Protein AF-A0A945VXZ9-F1 (afdb_monomer)

Sequence (109 aa):
MFISWSTYSNGLEEFEGQDVKVYMEFDGKVTHTTLDLISTYKFGGMTLAMFSNVVMPEEFLNIIRNSKNLIVAFSTKNNLTKVLDIQNDTFNIEGFTKAYDKAQSQCMQ

Radius of gyration: 15.43 Å; Cα contacts (8 Å, |Δi|>4): 198; chains: 1; bounding box: 31×31×45 Å

Nearest PDB structures (foldseek):
  4n0r-assembly1_B  TM=4.946E-01  e=4.089E-02  Phocaeicola vulgatus ATCC 8482
  7vt9-assembly1_B  TM=5.370E-01  e=8.297E-01  Escherichia coli K-12
  5mhr-assembly1_C  TM=7.021E-01  e=1.896E+00  Reovirus sp.
  4ywn-assembly1_A  TM=4.427E-01  e=8.801E-01  Mycobacterium avium 104
  2oj6-assembly2_E  TM=6.965E-01  e=2.701E+00  Reovirus sp.

Secondary structure (DSSP, 8-state):
--EEEEES-S-GGGGTT-EEEEEEEETTEEEEEEEEEEEEEEETTEEEEEEE-----HHHHHHHHT-SEEEEEE-TTSHHHHH-S--EEEEE-HHHHHHHHHHHHHHT-

Foldseek 3Di:
DKDKAKDLFDDLQVQAQHKWKKWKAFPNDIDIDIWGQPDWDDDPSMIITMTDDDDQPPVNVVSLLPGQKMKIATDPVDPSQVRGPDGIDMDGSPVVNVVVVVVVVVVVD

pLDDT: mean 89.44, std 6.71, range [52.5, 96.12]

Solvent-accessible surface area (backbone atoms only — not comparable to full-atom values): 6152 Å² total; per-residue (Å²): 88,80,48,78,50,67,21,71,50,77,71,66,67,80,40,53,77,39,77,41,53,34,39,37,30,42,78,88,48,76,50,73,50,63,33,30,28,73,44,67,43,80,58,88,80,31,33,38,38,35,32,27,87,39,86,76,52,71,71,54,51,55,50,52,53,76,25,49,39,37,37,44,32,52,47,77,87,39,75,70,47,66,49,38,79,66,49,60,53,78,42,82,37,52,68,53,32,57,51,49,57,53,52,54,62,63,76,75,110

Structure (mmCIF, N/CA/C/O backbone):
data_AF-A0A945VXZ9-F1
#
_entry.id   AF-A0A945VXZ9-F1
#
loop_
_atom_site.group_PDB
_atom_site.id
_atom_site.type_symbol
_atom_site.label_atom_id
_atom_site.label_alt_id
_atom_site.label_comp_id
_atom_site.label_asym_id
_atom_site.label_entity_id
_atom_site.label_seq_id
_atom_site.pdbx_PDB_ins_code
_atom_site.Cartn_x
_atom_site.Cartn_y
_atom_site.Cartn_z
_atom_site.occupancy
_atom_site.B_iso_or_equiv
_atom_site.auth_seq_id
_atom_site.auth_comp_id
_atom_site.auth_asym_id
_atom_site.auth_atom_id
_atom_site.pdbx_PDB_model_num
ATOM 1 N N . MET A 1 1 ? -2.918 -4.736 -7.674 1.00 78.25 1 MET A N 1
ATOM 2 C CA . MET A 1 1 ? -1.996 -4.423 -6.554 1.00 78.25 1 MET A CA 1
ATOM 3 C C . MET A 1 1 ? -2.546 -5.027 -5.281 1.00 78.25 1 MET A C 1
ATOM 5 O O . MET A 1 1 ? -3.761 -5.054 -5.154 1.00 78.25 1 MET A O 1
ATOM 9 N N . PHE A 1 2 ? -1.685 -5.464 -4.367 1.00 87.38 2 PHE A N 1
ATOM 10 C CA . PHE A 1 2 ? -2.076 -5.923 -3.038 1.00 87.38 2 PHE A CA 1
ATOM 11 C C . PHE A 1 2 ? -1.223 -5.199 -1.990 1.00 87.38 2 PHE A C 1
ATOM 13 O O . PHE A 1 2 ? -0.005 -5.138 -2.155 1.00 87.38 2 PHE A O 1
ATOM 20 N N . ILE A 1 3 ? -1.851 -4.647 -0.951 1.00 91.19 3 ILE A N 1
ATOM 21 C CA . ILE A 1 3 ? -1.174 -3.987 0.171 1.00 91.19 3 ILE A CA 1
ATOM 22 C C . ILE A 1 3 ? -1.729 -4.566 1.469 1.00 91.19 3 ILE A C 1
ATOM 24 O O . ILE A 1 3 ? -2.933 -4.536 1.702 1.00 91.19 3 ILE A O 1
ATOM 28 N N . SER A 1 4 ? -0.850 -5.061 2.335 1.00 93.56 4 SER A N 1
ATOM 29 C CA . SER A 1 4 ? -1.196 -5.405 3.712 1.00 93.56 4 SER A CA 1
ATOM 30 C C . SER A 1 4 ? -0.699 -4.317 4.652 1.00 93.56 4 SER A C 1
ATOM 32 O O . SER A 1 4 ? 0.461 -3.920 4.551 1.00 93.56 4 SER A O 1
ATOM 34 N N . TRP A 1 5 ? -1.542 -3.868 5.574 1.00 95.06 5 TRP A N 1
ATOM 35 C CA . TRP A 1 5 ? -1.197 -2.824 6.536 1.00 95.06 5 TRP A CA 1
ATOM 36 C C . TRP A 1 5 ? -1.666 -3.210 7.927 1.00 95.06 5 TRP A C 1
ATOM 38 O O . TRP A 1 5 ? -2.754 -3.757 8.074 1.00 95.06 5 TRP A O 1
ATOM 48 N N . SER A 1 6 ? -0.870 -2.929 8.950 1.00 93.31 6 SER A N 1
ATOM 49 C CA . SER A 1 6 ? -1.227 -3.279 10.322 1.00 93.31 6 SER A CA 1
ATOM 50 C C . SER A 1 6 ? -1.476 -2.065 11.195 1.00 93.31 6 SER A C 1
ATOM 52 O O . SER A 1 6 ? -0.830 -1.032 11.032 1.00 93.31 6 SER A O 1
ATOM 54 N N . THR A 1 7 ? -2.347 -2.240 12.181 1.00 94.62 7 THR A N 1
ATOM 55 C CA . THR A 1 7 ? -2.578 -1.276 13.252 1.00 94.62 7 THR A CA 1
ATOM 56 C C . THR A 1 7 ? -2.858 -1.985 14.578 1.00 94.62 7 THR A C 1
ATOM 58 O O . THR A 1 7 ? -3.356 -3.106 14.595 1.00 94.62 7 THR A O 1
ATOM 61 N N . TYR A 1 8 ? -2.528 -1.346 15.693 1.00 94.56 8 TYR A N 1
ATOM 62 C CA . TYR A 1 8 ? -2.916 -1.715 17.053 1.00 94.56 8 TYR A CA 1
ATOM 63 C C . TYR A 1 8 ? -4.273 -1.126 17.457 1.00 94.56 8 TYR A C 1
ATOM 65 O O . TYR A 1 8 ? -4.811 -1.472 18.509 1.00 94.56 8 TYR A O 1
ATOM 73 N N . SER A 1 9 ? -4.836 -0.241 16.634 1.00 90.81 9 SER A N 1
ATOM 74 C CA . SER A 1 9 ? -6.172 0.301 16.833 1.00 90.81 9 SER A CA 1
ATOM 75 C C . SER A 1 9 ? -7.250 -0.719 16.441 1.00 90.81 9 SER A C 1
ATOM 77 O O . SER A 1 9 ? -7.085 -1.537 15.533 1.00 90.81 9 SER A O 1
ATOM 79 N N . ASN A 1 10 ? -8.376 -0.671 17.152 1.00 87.88 10 ASN A N 1
ATOM 80 C CA . ASN A 1 10 ? -9.557 -1.493 16.875 1.00 87.88 10 ASN A CA 1
ATOM 81 C C . ASN A 1 10 ? -10.549 -0.747 15.969 1.00 87.88 10 ASN A C 1
ATOM 83 O O . ASN A 1 10 ? -10.484 0.477 15.858 1.00 87.88 10 ASN A O 1
ATOM 87 N N . GLY A 1 11 ? -11.509 -1.474 15.386 1.00 90.06 11 GLY A N 1
ATOM 88 C CA . GLY A 1 11 ? -12.622 -0.896 14.625 1.00 90.06 11 GLY A CA 1
ATOM 89 C C . GLY A 1 11 ? -12.364 -0.803 13.123 1.00 90.06 11 GLY A C 1
ATOM 90 O O . GLY A 1 11 ? -13.197 -0.280 12.392 1.00 90.06 11 GLY A O 1
ATOM 91 N N . LEU A 1 12 ? -11.231 -1.319 12.638 1.00 92.50 12 LEU A N 1
ATOM 92 C CA . LEU A 1 12 ? -10.932 -1.346 11.208 1.00 92.50 12 LEU A CA 1
ATOM 93 C C . LEU A 1 12 ? -11.882 -2.291 10.450 1.00 92.50 12 LEU A C 1
ATOM 95 O O . LEU A 1 12 ? -12.186 -2.045 9.286 1.00 92.50 12 LEU A O 1
ATOM 99 N N . GLU A 1 13 ? -12.394 -3.321 11.132 1.00 93.19 13 GLU A N 1
ATOM 100 C CA . GLU A 1 13 ? -13.388 -4.268 10.614 1.00 93.19 13 GLU A CA 1
ATOM 101 C C . GLU A 1 13 ? -14.705 -3.593 10.185 1.00 93.19 13 GLU A C 1
ATOM 103 O O . GLU A 1 13 ? -15.376 -4.066 9.272 1.00 93.19 13 GLU A O 1
ATOM 108 N N . GLU A 1 14 ? -15.062 -2.450 10.783 1.00 95.19 14 GLU A N 1
ATOM 109 C CA . GLU A 1 14 ? -16.279 -1.692 10.444 1.00 95.19 14 GLU A CA 1
ATOM 110 C C . GLU A 1 14 ? -16.197 -1.024 9.062 1.00 95.19 14 GLU A C 1
ATOM 112 O O . GLU A 1 14 ? -17.207 -0.579 8.511 1.00 95.19 14 GLU A O 1
ATOM 117 N N . PHE A 1 15 ? -14.988 -0.941 8.499 1.00 94.94 15 PHE A N 1
ATOM 118 C CA . PHE A 1 15 ? -14.718 -0.308 7.214 1.00 94.94 15 PHE A CA 1
ATOM 119 C C . PHE A 1 15 ? -14.484 -1.318 6.081 1.00 94.94 15 PHE A C 1
ATOM 121 O O . PHE A 1 15 ? -14.119 -0.905 4.980 1.00 94.94 15 PHE A O 1
ATOM 128 N N . GLU A 1 16 ? -14.669 -2.622 6.309 1.00 95.00 16 GLU A N 1
ATOM 129 C CA . GLU A 1 16 ? -14.573 -3.621 5.237 1.00 95.00 16 GLU A CA 1
ATOM 130 C C . GLU A 1 16 ? -15.552 -3.310 4.093 1.00 95.00 16 GLU A C 1
ATOM 132 O O . GLU A 1 16 ? -16.704 -2.930 4.304 1.00 95.00 16 GLU A O 1
ATOM 137 N N . GLY A 1 17 ? -15.066 -3.434 2.858 1.00 92.88 17 GLY A N 1
ATOM 138 C CA . GLY A 1 17 ? -15.777 -3.040 1.643 1.00 92.88 17 GLY A CA 1
ATOM 139 C C . GLY A 1 17 ? -15.757 -1.537 1.347 1.00 92.88 17 GLY A C 1
ATOM 1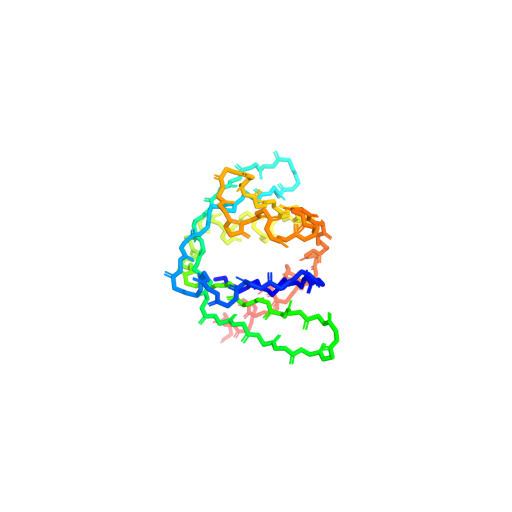40 O O . GLY A 1 17 ? -16.350 -1.129 0.352 1.00 92.88 17 GLY A O 1
ATOM 141 N N . GLN A 1 18 ? -15.105 -0.710 2.175 1.00 94.00 18 GLN A N 1
ATOM 142 C CA . GLN A 1 18 ? -14.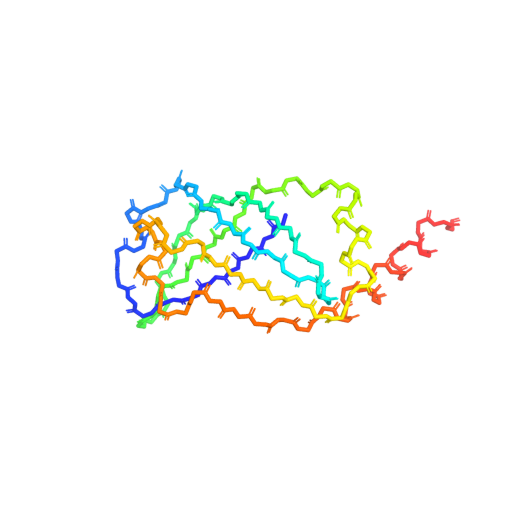920 0.710 1.879 1.00 94.00 18 GLN A CA 1
ATOM 143 C C . GLN A 1 18 ? -13.624 0.984 1.120 1.00 94.00 18 GLN A C 1
ATOM 145 O O . GLN A 1 18 ? -12.570 0.387 1.359 1.00 94.00 18 GLN A O 1
ATOM 150 N N . ASP A 1 19 ? -13.720 1.993 0.267 1.00 92.50 19 ASP A N 1
ATOM 151 C CA . ASP A 1 19 ? -12.645 2.467 -0.580 1.00 92.50 19 ASP A CA 1
ATOM 152 C C . ASP A 1 19 ? -11.766 3.488 0.147 1.00 92.50 19 ASP A C 1
ATOM 154 O O . ASP A 1 19 ? -12.231 4.371 0.880 1.00 92.50 19 ASP A O 1
ATOM 158 N N . VAL A 1 20 ? -10.468 3.446 -0.133 1.00 91.94 20 VAL A N 1
ATOM 159 C C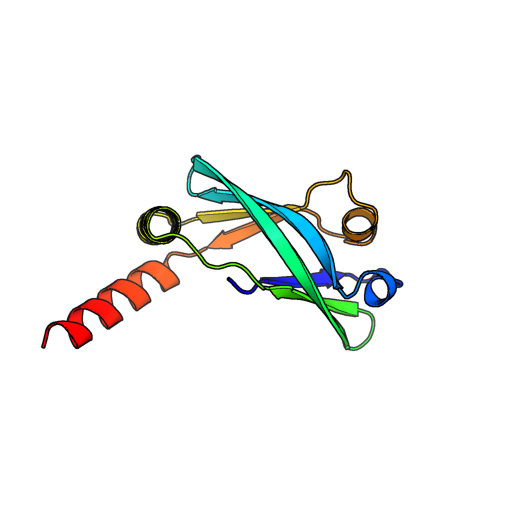A . VAL A 1 20 ? -9.493 4.406 0.365 1.00 91.94 20 VAL A CA 1
ATOM 160 C C . VAL A 1 20 ? -8.593 4.913 -0.750 1.00 91.94 20 VAL A C 1
ATOM 162 O O . VAL A 1 20 ? -8.037 4.154 -1.541 1.00 91.94 20 VAL A O 1
ATOM 165 N N . LYS A 1 21 ? -8.411 6.237 -0.797 1.00 92.44 21 LYS A N 1
ATOM 166 C CA . LYS A 1 21 ? -7.442 6.857 -1.698 1.00 92.44 21 LYS A CA 1
ATOM 167 C C . LYS A 1 21 ? -6.034 6.699 -1.134 1.00 92.44 21 LYS A C 1
ATOM 169 O O . LYS A 1 21 ? -5.752 7.165 -0.026 1.00 92.44 21 LYS A O 1
ATOM 174 N N . VAL A 1 22 ? -5.155 6.116 -1.937 1.00 92.25 22 VAL A N 1
ATOM 175 C CA . VAL A 1 22 ? -3.744 5.891 -1.630 1.00 92.25 22 VAL A CA 1
ATOM 176 C C . VAL A 1 22 ? -2.883 6.641 -2.635 1.00 92.25 22 VAL A C 1
ATOM 178 O O . VAL A 1 22 ? -3.057 6.512 -3.847 1.00 92.25 22 VAL A O 1
ATOM 181 N N . TYR A 1 23 ? -1.963 7.444 -2.120 1.00 93.31 23 TYR A N 1
ATOM 182 C CA . TYR A 1 23 ? -0.929 8.123 -2.883 1.00 93.31 23 TYR A CA 1
ATOM 183 C C . TYR A 1 23 ? 0.322 7.257 -2.895 1.00 93.31 23 TYR A C 1
ATOM 185 O O . TYR A 1 23 ? 0.672 6.640 -1.890 1.00 93.31 23 TYR A O 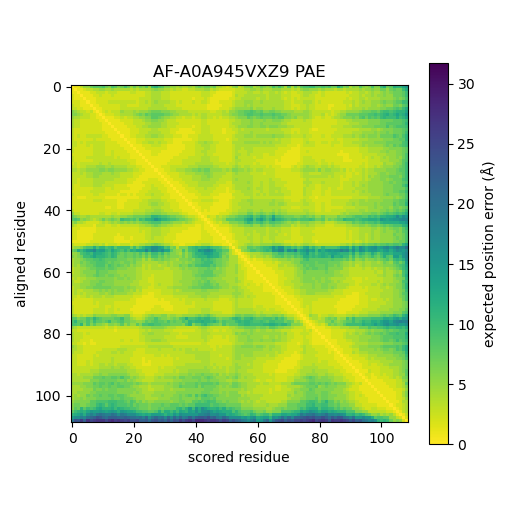1
ATOM 193 N N . MET A 1 24 ? 0.971 7.198 -4.047 1.00 92.25 24 MET A N 1
ATOM 194 C CA . MET A 1 24 ? 2.177 6.417 -4.262 1.00 92.25 24 MET A CA 1
ATOM 195 C C . MET A 1 24 ? 3.219 7.312 -4.910 1.00 92.25 24 MET A C 1
ATOM 197 O O . MET A 1 24 ? 2.945 7.923 -5.944 1.00 92.25 24 MET A O 1
ATOM 201 N N . GLU A 1 25 ? 4.396 7.389 -4.307 1.00 94.38 25 GLU A N 1
ATOM 202 C CA . GLU A 1 25 ? 5.538 8.102 -4.863 1.00 94.38 25 GLU A CA 1
ATOM 203 C C . GLU A 1 25 ? 6.624 7.113 -5.271 1.00 94.38 2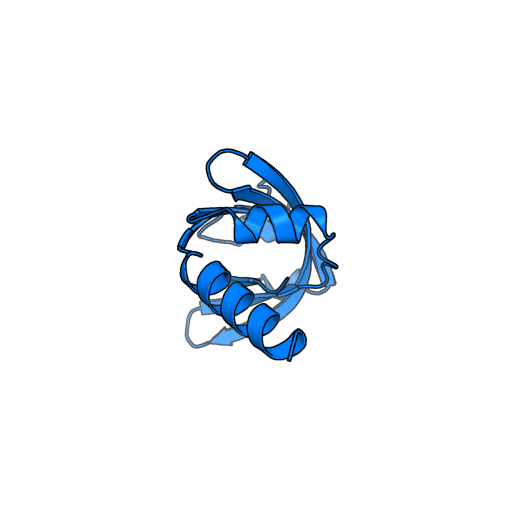5 GLU A C 1
ATOM 205 O O . GLU A 1 25 ? 7.085 6.311 -4.462 1.00 94.38 25 GLU A O 1
ATOM 210 N N . PHE A 1 26 ? 7.037 7.206 -6.529 1.00 93.19 26 PHE A N 1
ATOM 211 C CA . PHE A 1 26 ? 8.058 6.378 -7.150 1.00 93.19 26 PHE A CA 1
ATOM 212 C C . PHE A 1 26 ? 9.237 7.260 -7.553 1.00 93.19 26 PHE A C 1
ATOM 214 O O . PHE A 1 26 ? 9.176 7.945 -8.575 1.00 93.19 26 PHE A O 1
ATOM 221 N N . ASP A 1 27 ? 10.278 7.293 -6.717 1.00 92.69 27 ASP A N 1
ATOM 222 C CA . ASP A 1 27 ? 11.475 8.130 -6.900 1.00 92.69 27 ASP A CA 1
ATOM 223 C C . ASP A 1 27 ? 11.146 9.580 -7.342 1.00 92.69 27 ASP A C 1
ATOM 225 O O . ASP A 1 27 ? 11.667 10.091 -8.336 1.00 92.69 27 ASP A O 1
ATOM 229 N N . GLY A 1 28 ? 10.223 10.236 -6.627 1.00 91.00 28 GLY A N 1
ATOM 230 C CA . GLY A 1 28 ? 9.769 11.606 -6.896 1.00 91.00 28 GLY A CA 1
ATOM 231 C C . GLY A 1 28 ? 8.573 11.742 -7.849 1.00 91.00 28 GLY A C 1
ATOM 232 O O . GLY A 1 28 ? 8.021 12.836 -7.980 1.00 91.00 28 GLY A O 1
ATOM 233 N N . LYS A 1 29 ? 8.120 10.665 -8.508 1.00 90.62 29 LYS A N 1
ATOM 234 C CA . LYS A 1 29 ? 6.887 10.674 -9.316 1.00 90.62 29 LYS A CA 1
ATOM 235 C C . LYS A 1 29 ? 5.687 10.267 -8.473 1.00 90.62 29 LYS A C 1
ATOM 237 O O . LYS A 1 29 ? 5.579 9.113 -8.070 1.00 90.62 29 LYS A O 1
ATOM 242 N N . VAL A 1 30 ? 4.760 11.196 -8.261 1.00 91.00 30 VAL A N 1
ATOM 243 C CA . VAL A 1 30 ? 3.544 10.953 -7.476 1.00 91.00 30 VAL A CA 1
ATOM 244 C C . VAL A 1 30 ? 2.393 10.524 -8.381 1.00 91.00 30 VAL A C 1
ATOM 246 O O . VAL A 1 30 ? 2.081 11.176 -9.374 1.00 91.00 30 VAL A O 1
ATOM 249 N N . THR A 1 31 ? 1.719 9.451 -7.993 1.00 88.56 31 THR A N 1
ATOM 250 C CA . THR A 1 31 ? 0.450 8.995 -8.560 1.00 88.56 31 THR A CA 1
ATOM 251 C C . THR A 1 31 ? -0.498 8.596 -7.431 1.00 88.56 31 THR A C 1
ATOM 253 O O . THR A 1 31 ? -0.131 8.605 -6.254 1.00 88.56 31 THR A O 1
ATOM 256 N N . HIS A 1 32 ? -1.747 8.284 -7.7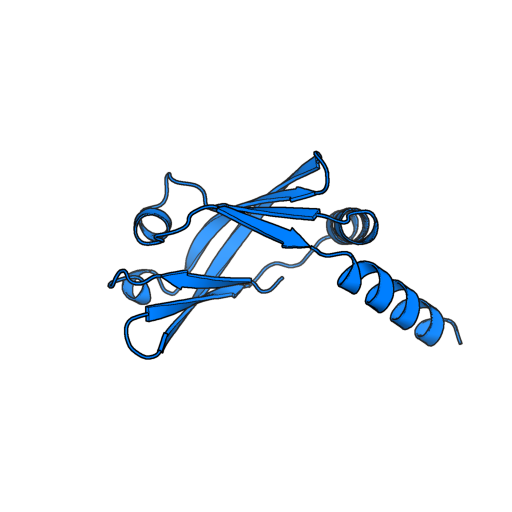51 1.00 89.38 32 HIS A N 1
ATOM 257 C CA . HIS A 1 32 ? -2.699 7.813 -6.759 1.00 89.38 32 HIS A CA 1
ATOM 258 C C . HIS A 1 32 ? -3.653 6.779 -7.334 1.00 89.38 32 HIS A C 1
ATOM 260 O O . HIS A 1 32 ? -3.996 6.807 -8.513 1.00 89.38 32 HIS A O 1
ATOM 266 N N . THR A 1 33 ? -4.161 5.923 -6.460 1.00 88.50 33 THR A N 1
ATOM 267 C CA . THR A 1 33 ? -5.228 4.978 -6.776 1.00 88.50 33 THR A CA 1
ATOM 268 C C . THR A 1 33 ? -6.240 4.936 -5.641 1.00 88.50 33 THR A C 1
ATOM 270 O O . THR A 1 33 ? -5.994 5.453 -4.550 1.00 88.50 33 THR A O 1
ATOM 273 N N . THR A 1 34 ? -7.377 4.316 -5.906 1.00 90.00 34 THR A N 1
ATOM 274 C CA . THR A 1 34 ? -8.305 3.868 -4.872 1.00 90.00 34 THR A CA 1
ATOM 275 C C . THR A 1 34 ? -8.065 2.381 -4.632 1.00 90.00 34 THR A C 1
ATOM 277 O O . THR A 1 34 ? -7.825 1.659 -5.596 1.00 90.00 34 THR A O 1
ATOM 280 N N . LEU A 1 35 ? -8.047 1.948 -3.374 1.00 91.44 35 LEU A N 1
ATOM 281 C CA . LEU A 1 35 ? -8.003 0.541 -2.972 1.00 91.44 35 LEU A CA 1
ATOM 282 C C . LEU A 1 35 ? -9.188 0.239 -2.070 1.00 91.44 35 LEU A C 1
ATOM 284 O O . LEU A 1 35 ? -9.577 1.095 -1.280 1.00 91.44 35 LEU A O 1
ATOM 288 N N . ASP A 1 36 ? -9.649 -1.000 -2.099 1.00 93.62 36 ASP A N 1
ATOM 289 C CA . ASP A 1 36 ? -10.758 -1.442 -1.261 1.00 93.62 36 ASP A CA 1
ATOM 290 C C . ASP A 1 36 ? -10.181 -2.187 -0.061 1.00 93.62 36 ASP A C 1
ATOM 292 O O . ASP A 1 36 ? -9.275 -3.017 -0.221 1.00 93.62 36 ASP A O 1
ATOM 296 N N . LEU A 1 37 ? -10.699 -1.921 1.140 1.00 94.94 37 LEU A N 1
ATOM 297 C CA . LEU A 1 37 ? -10.424 -2.758 2.306 1.00 94.94 37 LEU A CA 1
ATOM 298 C C . LEU A 1 37 ? -11.202 -4.068 2.165 1.00 94.94 37 LEU A C 1
ATOM 300 O O . LEU A 1 37 ? -12.374 -4.148 2.517 1.00 94.94 37 LEU A O 1
ATOM 304 N N . ILE A 1 38 ? -10.553 -5.099 1.629 1.00 95.56 38 ILE A N 1
ATOM 305 C CA . ILE A 1 38 ? -11.223 -6.361 1.291 1.00 95.56 38 ILE A CA 1
ATOM 306 C C . ILE A 1 38 ? -11.438 -7.273 2.499 1.00 95.56 38 ILE A C 1
ATOM 308 O O . ILE A 1 38 ? -12.330 -8.114 2.468 1.00 95.56 38 ILE A O 1
ATOM 312 N N . SER A 1 39 ? -10.604 -7.148 3.533 1.00 95.50 39 SER A N 1
ATOM 313 C CA . SER A 1 39 ? -10.703 -7.964 4.746 1.00 95.50 39 SER A CA 1
ATOM 314 C C . SER A 1 39 ? -9.769 -7.464 5.842 1.00 95.50 39 SER A C 1
ATOM 316 O O . SER A 1 39 ? -8.707 -6.899 5.554 1.00 95.50 39 SER A O 1
ATOM 318 N N . THR A 1 40 ? -10.111 -7.781 7.085 1.00 96.12 40 THR A N 1
ATOM 319 C CA . THR A 1 40 ? -9.293 -7.582 8.277 1.00 96.12 40 THR A CA 1
ATOM 320 C C . THR A 1 40 ? -9.095 -8.889 9.044 1.00 96.12 40 THR A C 1
ATOM 322 O O . THR A 1 40 ? -9.957 -9.765 9.071 1.00 96.12 40 THR A O 1
ATOM 325 N N . TYR A 1 41 ? -7.936 -9.038 9.683 1.00 95.12 41 TYR A N 1
ATOM 326 C CA . TYR A 1 41 ? -7.610 -10.201 10.506 1.00 95.12 41 TYR A CA 1
ATOM 327 C C . TYR A 1 41 ? -7.019 -9.752 11.832 1.00 95.12 41 TYR A C 1
ATOM 329 O O . TYR A 1 41 ? -6.067 -8.972 11.862 1.00 95.12 41 TYR A O 1
ATOM 337 N N . LYS A 1 42 ? -7.534 -10.290 12.938 1.00 93.50 42 LYS A N 1
ATOM 338 C CA . LYS A 1 42 ? -6.918 -10.097 14.255 1.00 93.50 42 LYS A CA 1
ATOM 339 C C . LYS A 1 42 ? -5.760 -11.074 14.413 1.00 93.50 42 LYS A C 1
ATOM 341 O O . LYS A 1 42 ? -5.942 -12.285 14.294 1.00 93.50 42 LYS A O 1
ATOM 346 N N . PHE A 1 43 ? -4.574 -10.548 14.692 1.00 87.50 43 PHE A N 1
ATOM 347 C CA . PHE A 1 43 ? -3.368 -11.327 14.937 1.00 87.50 43 PHE A CA 1
ATOM 348 C C . PHE A 1 43 ? -2.730 -10.857 16.244 1.00 87.50 43 PHE A C 1
ATOM 350 O O . PHE A 1 43 ? -2.028 -9.855 16.287 1.00 87.50 43 PHE A O 1
ATOM 357 N N . GLY A 1 44 ? -3.006 -11.544 17.353 1.00 88.06 44 GLY A N 1
ATOM 358 C CA . GLY A 1 44 ? -2.590 -11.063 18.673 1.00 88.06 44 GLY A CA 1
ATOM 359 C C . GLY A 1 44 ? -3.235 -9.712 19.013 1.00 88.06 44 GLY A C 1
ATOM 360 O O . GLY A 1 44 ? -4.453 -9.580 18.941 1.00 88.06 44 GLY A O 1
ATOM 361 N N . GLY A 1 45 ? -2.423 -8.721 19.394 1.00 90.69 45 GLY A N 1
ATOM 362 C CA . GLY A 1 45 ? -2.879 -7.366 19.746 1.00 90.69 45 GLY A CA 1
ATOM 363 C C . GLY A 1 45 ? -2.993 -6.387 18.572 1.00 90.69 45 GLY A C 1
ATOM 364 O O . GLY A 1 45 ? -3.159 -5.197 18.810 1.00 90.69 45 GLY A O 1
ATOM 365 N N . MET A 1 46 ? -2.854 -6.859 17.330 1.00 94.75 46 MET A N 1
ATOM 366 C CA . MET A 1 46 ? -2.899 -6.039 16.116 1.00 94.75 46 MET A CA 1
ATOM 367 C C . MET A 1 46 ? -3.988 -6.530 15.157 1.00 94.75 46 MET A C 1
ATOM 369 O O . MET A 1 46 ? -4.314 -7.719 15.101 1.00 94.75 46 MET A O 1
ATOM 373 N N . THR A 1 47 ? -4.507 -5.604 14.363 1.00 95.62 47 THR A N 1
ATOM 374 C CA . THR A 1 47 ? -5.397 -5.853 13.234 1.00 95.62 47 THR A CA 1
ATOM 375 C C . THR A 1 47 ? -4.608 -5.676 11.941 1.00 95.62 47 THR A C 1
ATOM 377 O O . THR A 1 47 ? -4.001 -4.630 11.704 1.00 95.62 47 THR A O 1
ATOM 380 N N . LEU A 1 48 ? -4.604 -6.708 11.103 1.00 95.00 48 LEU A N 1
ATOM 381 C CA . LEU A 1 48 ? -4.038 -6.691 9.761 1.00 95.00 48 LEU A CA 1
ATOM 382 C C . LEU A 1 48 ? -5.152 -6.400 8.756 1.00 95.00 48 LEU A C 1
ATOM 384 O O . LEU A 1 48 ? -6.070 -7.201 8.611 1.00 95.00 48 LEU A O 1
ATOM 388 N N . ALA A 1 49 ? -5.057 -5.287 8.043 1.00 95.00 49 ALA A N 1
ATOM 389 C CA . ALA A 1 49 ? -5.904 -4.967 6.907 1.00 95.00 49 ALA A CA 1
ATOM 390 C C . ALA A 1 49 ? -5.275 -5.429 5.597 1.00 95.00 49 ALA A C 1
ATOM 392 O O . ALA A 1 49 ? -4.075 -5.273 5.362 1.00 95.00 49 ALA A O 1
ATOM 393 N N . MET A 1 50 ? -6.122 -5.952 4.720 1.00 95.56 50 MET A N 1
ATOM 394 C CA . MET A 1 50 ? -5.785 -6.299 3.350 1.00 95.56 50 MET A CA 1
ATOM 395 C C . MET A 1 50 ? -6.500 -5.332 2.415 1.00 95.56 50 MET A C 1
ATOM 397 O O . MET A 1 50 ? -7.727 -5.287 2.375 1.00 95.56 50 MET A O 1
ATOM 401 N N . PHE A 1 51 ? -5.721 -4.580 1.648 1.00 94.06 51 PHE A N 1
ATOM 402 C CA . PHE A 1 51 ? -6.199 -3.663 0.627 1.00 94.06 51 PHE A CA 1
ATOM 403 C C . PHE A 1 51 ? -5.881 -4.216 -0.759 1.00 94.06 51 PHE A C 1
ATOM 405 O O . PHE A 1 51 ? -4.758 -4.658 -1.028 1.00 94.06 51 PHE A O 1
ATOM 412 N N . SER A 1 52 ? -6.862 -4.205 -1.656 1.00 91.38 52 SER A N 1
ATOM 413 C CA . SER A 1 52 ? -6.703 -4.764 -3.000 1.00 91.38 52 SER A CA 1
ATOM 414 C C . SER A 1 52 ? -7.633 -4.076 -4.006 1.00 91.38 52 SER A C 1
ATOM 416 O O . SER A 1 52 ? -8.113 -2.974 -3.765 1.00 91.38 52 SER A O 1
ATOM 418 N N . ASN A 1 53 ? -7.855 -4.744 -5.139 1.00 76.56 53 ASN A N 1
ATOM 419 C CA . ASN A 1 53 ? -8.801 -4.398 -6.199 1.00 76.56 53 ASN A CA 1
ATOM 420 C C . ASN A 1 53 ? -8.363 -3.293 -7.180 1.00 76.56 53 ASN A C 1
ATOM 422 O O . ASN A 1 53 ? -9.179 -2.590 -7.763 1.00 76.56 53 ASN A O 1
ATOM 426 N N . VAL A 1 54 ? -7.055 -3.184 -7.439 1.00 71.19 54 VAL A N 1
ATOM 427 C CA . VAL A 1 54 ? -6.527 -2.296 -8.494 1.00 71.19 54 VAL A CA 1
ATOM 428 C C . VAL A 1 54 ? -5.997 -3.079 -9.680 1.00 71.19 54 VAL A C 1
ATOM 430 O O . VAL A 1 54 ? -5.012 -3.824 -9.555 1.00 71.19 54 VAL A O 1
ATOM 433 N N . VAL A 1 55 ? -6.597 -2.812 -10.842 1.00 69.75 55 VAL A N 1
ATOM 434 C CA . VAL A 1 55 ? -5.999 -3.067 -12.153 1.00 69.75 55 VAL A CA 1
ATOM 435 C C . VAL A 1 55 ? -4.899 -2.031 -12.358 1.00 69.75 55 VAL A C 1
ATOM 437 O O . VAL A 1 55 ? -5.169 -0.837 -12.457 1.00 69.75 55 VAL A O 1
ATOM 440 N N . MET A 1 56 ? -3.645 -2.481 -12.374 1.00 74.62 56 MET A N 1
ATOM 441 C CA . MET A 1 56 ? -2.519 -1.596 -12.661 1.00 74.62 56 MET A CA 1
ATOM 442 C C . MET A 1 56 ? -2.466 -1.330 -14.170 1.00 74.62 56 MET A C 1
ATOM 444 O O . MET A 1 56 ? -2.274 -2.287 -14.924 1.00 74.62 56 MET A O 1
ATOM 448 N N . PRO A 1 57 ? -2.615 -0.077 -14.633 1.00 76.75 57 PRO A N 1
ATOM 449 C CA . PRO A 1 57 ? -2.417 0.235 -16.041 1.00 76.75 57 PRO A CA 1
ATOM 450 C C . PRO A 1 57 ? -0.946 0.031 -16.430 1.00 76.75 57 PRO A C 1
ATOM 452 O O . PRO A 1 57 ? -0.048 0.068 -15.588 1.00 76.75 57 PRO A O 1
ATOM 455 N N . GLU A 1 58 ? -0.681 -0.159 -17.720 1.00 81.00 58 GLU A N 1
ATOM 456 C CA . GLU A 1 58 ? 0.673 -0.415 -18.230 1.00 81.00 58 GLU A CA 1
ATOM 457 C C . GLU A 1 58 ? 1.665 0.707 -17.879 1.00 81.00 58 GLU A C 1
ATOM 459 O O . GLU A 1 58 ? 2.813 0.446 -17.521 1.00 81.00 58 GLU A O 1
ATOM 464 N N . GLU A 1 59 ? 1.202 1.958 -17.878 1.00 80.75 59 GLU A N 1
ATOM 465 C CA . GLU A 1 59 ? 1.985 3.112 -17.431 1.00 80.75 59 GLU A CA 1
ATOM 466 C C . GLU A 1 59 ? 2.470 2.954 -15.982 1.00 80.75 59 GLU A C 1
ATOM 468 O O . GLU A 1 59 ? 3.629 3.232 -15.671 1.00 80.75 59 GLU A O 1
ATOM 473 N N . PHE A 1 60 ? 1.616 2.429 -15.102 1.00 81.44 60 PHE A N 1
ATOM 474 C CA . PHE A 1 60 ? 1.957 2.184 -13.706 1.00 81.44 60 PHE A CA 1
ATOM 475 C C . PHE A 1 60 ? 3.003 1.072 -13.568 1.00 81.44 60 PHE A C 1
ATOM 477 O O . PHE A 1 60 ? 3.949 1.205 -12.792 1.00 81.44 60 PHE A O 1
ATOM 484 N N . LEU A 1 61 ? 2.894 0.008 -14.373 1.00 82.50 61 LEU A N 1
ATOM 485 C CA . LEU A 1 61 ? 3.918 -1.041 -14.432 1.00 82.50 61 LEU A CA 1
ATOM 486 C C . LEU A 1 61 ? 5.268 -0.480 -14.889 1.00 82.50 61 LEU A C 1
ATOM 488 O O . LEU A 1 61 ? 6.297 -0.821 -14.308 1.00 82.50 61 LEU A O 1
ATOM 492 N N . ASN A 1 62 ? 5.273 0.404 -15.888 1.00 85.19 62 ASN A N 1
ATOM 493 C CA . ASN A 1 62 ? 6.496 1.050 -16.357 1.00 85.19 62 ASN A CA 1
ATOM 494 C C . ASN A 1 62 ? 7.126 1.950 -15.289 1.00 85.19 62 ASN A C 1
ATOM 496 O O . ASN A 1 62 ? 8.352 1.994 -15.193 1.00 85.19 62 ASN A O 1
ATOM 500 N N . ILE A 1 63 ? 6.327 2.634 -14.468 1.00 87.56 63 ILE A N 1
ATOM 501 C CA . ILE A 1 63 ? 6.842 3.415 -13.337 1.00 87.56 63 ILE A CA 1
ATOM 502 C C . ILE A 1 63 ? 7.506 2.490 -12.312 1.00 87.56 63 ILE A C 1
ATOM 504 O O . ILE A 1 63 ? 8.679 2.690 -12.013 1.00 87.56 63 ILE A O 1
ATOM 508 N N . ILE A 1 64 ? 6.812 1.443 -11.844 1.00 87.19 64 ILE A N 1
ATOM 509 C CA . ILE A 1 64 ? 7.364 0.521 -10.834 1.00 87.19 64 ILE A CA 1
ATOM 510 C C . ILE A 1 64 ? 8.676 -0.103 -11.314 1.00 87.19 64 ILE A C 1
ATOM 512 O O . ILE A 1 64 ? 9.644 -0.137 -10.560 1.00 87.19 64 ILE A O 1
ATOM 516 N N . ARG A 1 65 ? 8.736 -0.577 -12.568 1.00 85.44 65 ARG A N 1
ATOM 517 C CA . ARG A 1 65 ? 9.943 -1.218 -13.127 1.00 85.44 65 ARG A CA 1
ATOM 518 C C . ARG A 1 65 ? 11.178 -0.331 -13.039 1.00 85.44 65 ARG A C 1
ATOM 520 O O . ARG A 1 65 ? 12.273 -0.831 -12.808 1.00 85.44 65 ARG A O 1
ATOM 527 N N . ASN A 1 66 ? 11.002 0.970 -13.234 1.00 88.50 66 ASN A N 1
ATOM 528 C CA . ASN A 1 66 ? 12.103 1.922 -13.287 1.00 88.50 66 ASN A CA 1
ATOM 529 C C . ASN A 1 66 ? 12.401 2.573 -11.933 1.00 88.50 66 ASN A C 1
ATOM 531 O O . ASN A 1 66 ? 13.231 3.481 -11.882 1.00 88.50 66 ASN A O 1
ATOM 535 N N . SER A 1 67 ? 11.752 2.112 -10.861 1.00 91.31 67 SER A N 1
ATOM 536 C CA . SER A 1 67 ? 11.894 2.690 -9.535 1.00 91.31 67 SER A CA 1
ATOM 537 C C . SER A 1 67 ? 12.507 1.741 -8.520 1.00 91.31 67 SER A C 1
ATOM 539 O O . SER A 1 67 ? 12.380 0.523 -8.602 1.00 91.31 67 SER A O 1
ATOM 541 N N . LYS A 1 68 ? 13.205 2.326 -7.546 1.00 92.31 68 LYS A N 1
ATOM 542 C CA . LYS A 1 68 ? 13.846 1.599 -6.440 1.00 92.31 68 LYS A CA 1
ATOM 543 C C . LYS A 1 68 ? 13.100 1.781 -5.132 1.00 92.31 68 LYS A C 1
ATOM 545 O O . LYS A 1 68 ? 13.106 0.874 -4.302 1.00 92.31 68 LYS A O 1
ATOM 550 N N . ASN A 1 69 ? 12.458 2.932 -4.966 1.00 94.38 69 ASN A N 1
ATOM 551 C CA . ASN A 1 69 ? 11.715 3.274 -3.767 1.00 94.38 69 ASN A CA 1
ATOM 552 C C . ASN A 1 69 ? 10.249 3.519 -4.112 1.00 94.38 69 ASN A C 1
ATOM 554 O O . ASN A 1 69 ? 9.926 4.112 -5.143 1.00 94.38 69 ASN A O 1
ATOM 558 N N . LEU A 1 70 ? 9.381 3.077 -3.212 1.00 93.25 70 LEU A N 1
ATOM 559 C CA . LEU A 1 70 ? 7.956 3.352 -3.225 1.00 93.25 70 LEU A CA 1
ATOM 560 C C . LEU A 1 70 ? 7.565 3.917 -1.863 1.00 93.25 70 LEU A C 1
ATOM 562 O O . LEU A 1 70 ? 7.681 3.218 -0.863 1.00 93.25 70 LEU A O 1
ATOM 566 N N . ILE A 1 71 ? 7.060 5.145 -1.820 1.00 95.88 71 ILE A N 1
ATOM 567 C CA . ILE A 1 71 ? 6.377 5.673 -0.635 1.00 95.88 71 ILE A CA 1
ATOM 568 C C . ILE A 1 71 ? 4.881 5.472 -0.836 1.00 95.88 71 ILE A C 1
ATOM 570 O O . ILE A 1 71 ? 4.317 5.950 -1.818 1.00 95.88 71 ILE A O 1
ATOM 574 N N . VAL A 1 72 ? 4.233 4.778 0.093 1.00 94.50 72 VAL A N 1
ATOM 575 C CA . VAL A 1 72 ? 2.776 4.612 0.123 1.00 94.50 72 VAL A CA 1
ATOM 576 C C . VAL A 1 72 ? 2.224 5.527 1.202 1.00 94.50 72 VAL A C 1
ATOM 578 O O . VAL A 1 72 ? 2.697 5.477 2.330 1.00 94.50 72 VAL A O 1
ATOM 581 N N . ALA A 1 73 ? 1.216 6.337 0.881 1.00 95.44 73 ALA A N 1
ATOM 582 C CA . ALA A 1 73 ? 0.561 7.228 1.832 1.00 95.44 73 ALA A CA 1
ATOM 583 C C . ALA A 1 73 ? -0.967 7.180 1.699 1.00 95.44 73 ALA A C 1
ATOM 585 O O . ALA A 1 73 ? -1.533 7.431 0.633 1.00 95.44 73 ALA A O 1
ATOM 586 N N . PHE A 1 74 ? -1.656 6.904 2.800 1.00 93.94 74 PHE A N 1
ATOM 587 C CA . PHE A 1 74 ? -3.112 6.911 2.874 1.00 93.94 74 PHE A CA 1
ATOM 588 C C . PHE A 1 74 ? -3.654 8.339 3.014 1.00 93.94 74 PHE A C 1
ATOM 590 O O . PHE A 1 74 ? -3.102 9.177 3.728 1.00 93.94 74 PHE A O 1
ATOM 597 N N . SER A 1 75 ? -4.766 8.644 2.339 1.00 89.19 75 SER A N 1
ATOM 598 C CA . SER A 1 75 ? -5.398 9.959 2.457 1.00 89.19 75 SER A CA 1
ATOM 599 C C . SER A 1 75 ? -6.051 10.160 3.826 1.00 89.19 75 SER A C 1
ATOM 601 O O . SER A 1 75 ? -7.074 9.551 4.107 1.00 89.19 75 SER A O 1
ATOM 603 N N . THR A 1 76 ? -5.565 11.127 4.604 1.00 80.69 76 THR A N 1
ATOM 604 C CA . THR A 1 76 ? -6.019 11.419 5.984 1.00 80.69 76 THR A CA 1
ATOM 605 C C . THR A 1 76 ? -7.461 11.926 6.123 1.00 80.69 76 THR A C 1
ATOM 607 O O . THR A 1 76 ? -7.966 12.125 7.230 1.00 80.69 76 THR A O 1
ATOM 610 N N . LYS A 1 77 ? -8.151 12.164 5.003 1.00 81.25 77 LYS A N 1
ATOM 611 C CA . LYS A 1 77 ? -9.531 12.663 4.989 1.00 81.25 77 LYS A CA 1
ATOM 612 C C . LYS A 1 77 ? -10.569 11.562 5.242 1.00 81.25 77 LYS A C 1
ATOM 614 O O . LYS A 1 77 ? -11.714 11.894 5.533 1.00 81.25 77 LYS A O 1
ATOM 619 N N . ASN A 1 78 ? -10.193 10.284 5.149 1.00 84.75 78 ASN A N 1
ATOM 620 C CA . ASN A 1 78 ? -11.104 9.150 5.317 1.00 84.75 78 ASN A CA 1
ATOM 621 C C . ASN A 1 78 ? -11.117 8.662 6.783 1.00 84.75 78 ASN A C 1
ATOM 623 O O . ASN A 1 78 ? -10.063 8.543 7.405 1.00 84.75 78 ASN A O 1
ATOM 627 N N . ASN A 1 79 ? -12.296 8.360 7.338 1.00 90.56 79 ASN A N 1
ATOM 628 C CA . ASN A 1 79 ? -12.426 7.811 8.693 1.00 90.56 79 ASN A CA 1
ATOM 629 C C . ASN A 1 79 ? -11.686 6.477 8.868 1.00 90.56 79 ASN A C 1
ATOM 631 O O . ASN A 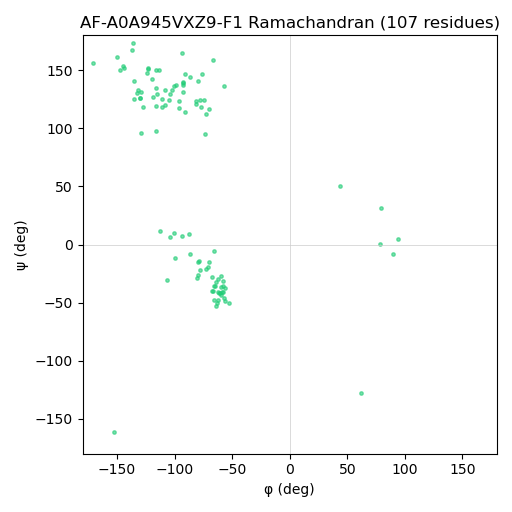1 79 ? -11.035 6.309 9.892 1.00 90.56 79 ASN A O 1
ATOM 635 N N . LEU A 1 80 ? -11.675 5.614 7.846 1.00 92.56 80 LEU A N 1
ATOM 636 C CA . LEU A 1 80 ? -10.883 4.379 7.816 1.00 92.56 80 LEU A CA 1
ATOM 637 C C . LEU A 1 80 ? -9.408 4.673 8.120 1.00 92.56 80 LEU A C 1
ATOM 639 O O . LEU A 1 80 ? -8.801 4.077 9.004 1.00 92.56 80 LEU A O 1
ATOM 643 N N . THR A 1 81 ? -8.826 5.654 7.427 1.00 91.25 81 THR A N 1
ATOM 644 C CA . THR A 1 81 ? -7.389 5.963 7.544 1.00 91.25 81 THR A CA 1
ATOM 645 C C . THR A 1 81 ? -6.996 6.596 8.871 1.00 91.25 81 THR A C 1
ATOM 647 O O . THR A 1 81 ? -5.825 6.556 9.234 1.00 91.25 81 THR A O 1
ATOM 650 N N . LYS A 1 82 ? -7.957 7.162 9.610 1.00 91.19 82 LYS A N 1
ATOM 651 C CA . LYS A 1 82 ? -7.711 7.716 10.948 1.00 91.19 82 LYS A CA 1
ATOM 652 C C . LYS A 1 82 ? -7.494 6.625 11.994 1.00 91.19 82 LYS A C 1
ATOM 654 O O . LYS A 1 82 ? -6.921 6.922 13.033 1.00 91.19 82 LYS A O 1
ATOM 659 N N . VAL A 1 83 ? -7.952 5.402 11.720 1.00 92.69 83 VAL A N 1
ATOM 660 C CA . VAL A 1 83 ? -7.730 4.233 12.580 1.00 92.69 83 VAL A CA 1
ATOM 661 C C . VAL A 1 83 ? -6.315 3.677 12.393 1.00 92.69 83 VAL A C 1
ATOM 663 O O . VAL A 1 83 ? -5.804 3.013 13.279 1.00 92.69 83 VAL A O 1
ATOM 666 N N . LEU A 1 84 ? -5.647 3.956 11.270 1.00 92.56 84 LEU A N 1
ATOM 667 C CA . LEU A 1 84 ? -4.290 3.468 11.023 1.00 92.56 84 LEU A CA 1
ATOM 668 C C . LEU A 1 84 ? -3.267 4.253 11.858 1.00 92.56 84 LEU A C 1
ATOM 670 O O . LEU A 1 84 ? -3.161 5.473 11.715 1.00 92.56 84 LEU A O 1
ATOM 674 N N . ASP A 1 85 ? -2.459 3.550 12.659 1.00 92.81 85 ASP A N 1
ATOM 675 C CA . ASP A 1 85 ? -1.400 4.187 13.468 1.00 92.81 85 ASP A CA 1
ATOM 676 C C . ASP A 1 85 ? -0.302 4.809 12.593 1.00 92.81 85 ASP A C 1
ATOM 678 O O . ASP A 1 85 ? 0.258 5.856 12.916 1.00 92.81 85 ASP A O 1
ATOM 682 N N . ILE A 1 86 ? 0.001 4.154 11.468 1.00 92.06 86 ILE A N 1
ATOM 683 C CA . ILE A 1 86 ? 0.973 4.598 10.470 1.00 92.06 86 ILE A CA 1
ATOM 684 C C . ILE A 1 86 ? 0.218 4.873 9.176 1.00 92.06 86 ILE A C 1
ATOM 686 O O . ILE A 1 86 ? -0.397 3.978 8.601 1.00 92.06 86 ILE A O 1
ATOM 690 N N . GLN A 1 87 ? 0.281 6.115 8.704 1.00 92.06 87 GLN A N 1
ATOM 691 C CA . GLN A 1 87 ? -0.450 6.556 7.510 1.00 92.06 87 GLN A CA 1
ATOM 692 C C . GLN A 1 87 ? 0.419 6.598 6.253 1.00 92.06 87 GLN A C 1
ATOM 694 O O . GLN A 1 87 ? -0.111 6.760 5.156 1.00 92.06 87 GLN A O 1
ATOM 699 N N . ASN A 1 88 ? 1.737 6.469 6.392 1.00 94.81 88 ASN A N 1
ATOM 700 C CA . ASN A 1 88 ? 2.653 6.341 5.270 1.00 94.81 88 ASN A CA 1
ATOM 701 C C . ASN A 1 88 ? 3.851 5.465 5.633 1.00 94.81 88 ASN A C 1
ATOM 703 O O . ASN A 1 88 ? 4.248 5.430 6.793 1.00 94.81 88 ASN A O 1
ATOM 707 N N . ASP A 1 89 ? 4.404 4.775 4.642 1.00 95.56 89 ASP A N 1
ATOM 708 C CA . ASP A 1 89 ? 5.619 3.977 4.796 1.00 95.56 89 ASP A CA 1
ATOM 709 C C . ASP A 1 89 ? 6.402 3.920 3.478 1.00 95.56 89 ASP A C 1
ATOM 711 O O . ASP A 1 89 ? 5.863 4.207 2.403 1.00 95.56 89 ASP A O 1
ATOM 715 N N . THR A 1 90 ? 7.680 3.561 3.566 1.00 95.00 90 THR A N 1
ATOM 716 C CA . THR A 1 90 ? 8.609 3.476 2.438 1.00 95.00 90 THR A CA 1
ATOM 717 C C . THR A 1 90 ? 9.061 2.040 2.211 1.00 95.00 90 THR A C 1
ATOM 719 O O . THR A 1 90 ? 9.565 1.368 3.106 1.00 95.00 90 THR A O 1
ATOM 722 N N . PHE A 1 91 ? 8.957 1.591 0.967 1.00 92.38 91 PHE A N 1
ATOM 723 C CA . PHE A 1 91 ? 9.302 0.249 0.528 1.00 92.38 91 PHE A CA 1
ATOM 724 C C . PHE A 1 91 ? 10.456 0.297 -0.468 1.00 92.38 91 PHE A C 1
ATOM 726 O O . PHE A 1 91 ? 10.438 1.069 -1.428 1.00 92.38 91 PHE A O 1
ATOM 733 N N . ASN A 1 92 ? 11.437 -0.586 -0.277 1.00 93.62 92 ASN A N 1
ATOM 734 C CA . ASN A 1 92 ? 12.414 -0.895 -1.314 1.00 93.62 92 ASN A CA 1
ATOM 735 C C . ASN A 1 92 ? 11.796 -1.908 -2.287 1.00 93.62 92 ASN A C 1
ATOM 737 O O . ASN A 1 92 ? 11.422 -3.012 -1.889 1.00 93.62 92 ASN A O 1
ATOM 741 N N . ILE A 1 93 ? 11.706 -1.528 -3.560 1.00 91.38 93 ILE A N 1
ATOM 742 C CA . ILE A 1 93 ? 11.097 -2.329 -4.628 1.00 91.38 93 ILE A CA 1
ATOM 743 C C . ILE A 1 93 ? 12.113 -2.816 -5.672 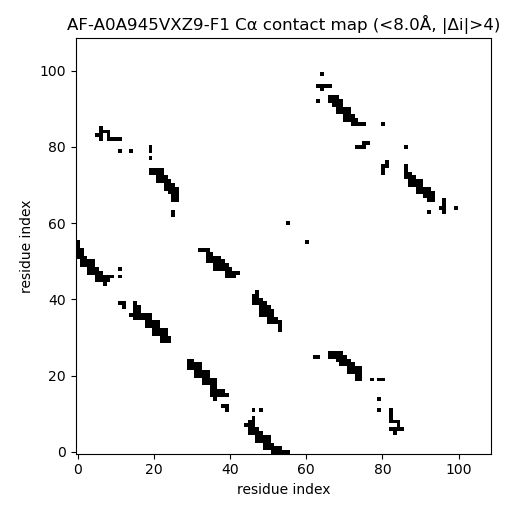1.00 91.38 93 ILE A C 1
ATOM 745 O O . ILE A 1 93 ? 11.722 -3.382 -6.687 1.00 91.38 93 ILE A O 1
ATOM 749 N N . GLU A 1 94 ? 13.420 -2.699 -5.419 1.00 89.06 94 GLU A N 1
ATOM 750 C CA . GLU A 1 94 ? 14.468 -3.142 -6.355 1.00 89.06 94 GLU A CA 1
ATOM 751 C C . GLU A 1 94 ? 14.353 -4.642 -6.705 1.00 89.06 94 GLU A C 1
ATOM 753 O O . GLU A 1 94 ? 14.667 -5.073 -7.818 1.00 89.06 94 GLU A O 1
ATOM 758 N N . GLY A 1 95 ? 13.863 -5.454 -5.761 1.00 89.19 95 GLY A N 1
ATOM 759 C CA . GLY A 1 95 ? 13.593 -6.875 -5.987 1.00 89.19 95 GLY A CA 1
ATOM 760 C C . GLY A 1 95 ? 12.497 -7.134 -7.028 1.00 89.19 95 GLY A C 1
ATOM 761 O O . GLY A 1 95 ? 12.587 -8.117 -7.764 1.00 89.19 95 GLY A O 1
ATOM 762 N N . PHE A 1 96 ? 11.502 -6.247 -7.137 1.00 87.19 96 PHE A N 1
ATOM 763 C CA . PHE A 1 96 ? 10.435 -6.360 -8.131 1.00 87.19 96 PHE A CA 1
ATOM 764 C C . PHE A 1 96 ? 10.985 -6.203 -9.548 1.00 87.19 96 PHE A C 1
ATOM 766 O O . PHE A 1 96 ? 10.705 -7.046 -10.396 1.00 87.19 96 PHE A O 1
ATOM 773 N N . THR A 1 97 ? 11.813 -5.182 -9.793 1.00 82.12 97 THR A N 1
ATOM 774 C CA . THR A 1 97 ? 12.433 -4.947 -11.107 1.00 82.12 97 THR A CA 1
ATOM 775 C C . THR A 1 97 ? 13.223 -6.168 -11.568 1.00 82.12 97 THR A C 1
ATOM 777 O O . THR A 1 97 ? 12.987 -6.686 -12.657 1.00 82.12 97 THR A O 1
ATOM 780 N N . LYS A 1 98 ? 14.076 -6.718 -10.694 1.00 87.38 98 LYS A N 1
ATOM 781 C CA . LYS A 1 98 ? 14.873 -7.918 -11.006 1.00 87.38 98 LYS A CA 1
ATOM 782 C C . LYS A 1 98 ? 14.002 -9.137 -11.322 1.00 87.38 98 LYS A C 1
ATOM 784 O O . LYS A 1 98 ? 14.312 -9.901 -12.237 1.00 87.38 98 LYS A O 1
ATOM 789 N N . ALA A 1 99 ? 12.927 -9.343 -10.559 1.00 89.06 99 ALA A N 1
ATOM 790 C CA . ALA A 1 99 ? 11.997 -10.444 -10.793 1.00 89.06 99 ALA A CA 1
ATOM 791 C C . ALA A 1 99 ? 11.232 -10.274 -12.115 1.00 89.06 99 ALA A C 1
ATOM 793 O O . ALA A 1 99 ? 11.060 -11.248 -12.851 1.00 89.06 99 ALA A O 1
ATOM 794 N N . TYR A 1 100 ? 10.822 -9.044 -12.433 1.00 85.75 100 TYR A N 1
ATOM 795 C CA . TYR A 1 100 ? 10.132 -8.715 -13.673 1.00 85.75 100 TYR A CA 1
ATOM 796 C C . TYR A 1 100 ? 11.011 -8.978 -14.906 1.00 85.75 100 TYR A C 1
ATOM 798 O O . TYR A 1 100 ? 10.583 -9.696 -15.810 1.00 85.75 100 TYR A O 1
ATOM 806 N N . ASP A 1 101 ? 12.252 -8.481 -14.918 1.00 85.44 101 ASP A N 1
ATOM 807 C CA . ASP A 1 101 ? 13.185 -8.674 -16.040 1.00 85.44 101 ASP A CA 1
ATOM 808 C C . ASP A 1 101 ? 13.445 -10.162 -16.301 1.00 85.44 101 ASP A C 1
ATOM 810 O O . ASP A 1 101 ? 13.442 -10.634 -17.444 1.00 85.44 101 ASP A O 1
ATOM 814 N N . LYS A 1 102 ? 13.597 -10.941 -15.221 1.00 89.69 102 LYS A N 1
ATOM 815 C CA . LYS A 1 102 ? 13.741 -12.394 -15.316 1.00 89.69 102 LYS A CA 1
ATOM 816 C C . LYS A 1 102 ? 12.497 -13.035 -15.929 1.00 89.69 102 LYS A C 1
ATOM 818 O O . LYS A 1 102 ? 12.645 -13.841 -16.844 1.00 89.69 102 LYS A O 1
ATOM 823 N N . ALA A 1 103 ? 11.296 -12.678 -15.473 1.00 87.75 103 ALA A N 1
ATOM 824 C CA . ALA A 1 103 ? 10.051 -13.208 -16.029 1.00 87.75 103 ALA A CA 1
ATOM 825 C C . ALA A 1 103 ? 9.912 -12.889 -17.527 1.00 87.75 103 ALA A C 1
ATOM 827 O O . ALA A 1 103 ? 9.603 -13.777 -18.318 1.00 87.75 103 ALA A O 1
ATOM 828 N N . GLN A 1 104 ? 10.225 -11.657 -17.938 1.00 84.94 104 GLN A N 1
ATOM 829 C CA . GLN A 1 104 ? 10.154 -11.251 -19.340 1.00 84.94 104 GLN A CA 1
ATOM 830 C C . GLN A 1 104 ? 11.122 -12.049 -20.226 1.00 84.94 104 GLN A C 1
ATOM 832 O O . GLN A 1 104 ? 10.745 -12.469 -21.318 1.00 84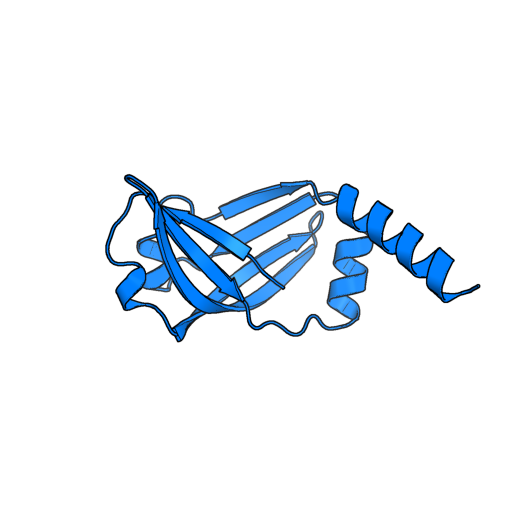.94 104 GLN A O 1
ATOM 837 N N . SER A 1 105 ? 12.342 -12.312 -19.744 1.00 87.62 105 SER A N 1
ATOM 838 C CA . SER A 1 105 ? 13.324 -13.120 -20.481 1.00 87.62 105 SER A CA 1
ATOM 839 C C . SER A 1 105 ? 12.864 -14.563 -20.730 1.00 87.62 105 SER A C 1
ATOM 841 O O . SER A 1 105 ? 13.247 -15.155 -21.732 1.00 87.62 105 SER A O 1
ATOM 843 N N . GLN A 1 106 ? 12.033 -15.118 -19.839 1.00 89.81 106 GLN A N 1
ATOM 844 C CA . GLN A 1 106 ? 11.490 -16.474 -19.964 1.00 89.81 106 GLN A CA 1
ATOM 845 C C . GLN A 1 106 ? 10.294 -16.539 -20.924 1.00 89.81 106 GLN A C 1
ATOM 847 O O . GLN A 1 106 ? 10.086 -17.563 -21.557 1.00 89.81 106 GLN A O 1
ATOM 852 N N . CYS A 1 107 ? 9.520 -15.458 -21.058 1.00 82.50 107 CYS A N 1
ATOM 853 C CA . CYS A 1 107 ? 8.374 -15.399 -21.974 1.00 82.50 107 CYS A CA 1
ATOM 854 C C . CYS A 1 107 ? 8.759 -15.153 -23.443 1.00 82.50 107 CYS A C 1
ATOM 856 O O . CYS A 1 107 ? 7.909 -15.290 -24.317 1.00 82.50 107 CYS A O 1
ATOM 858 N N . MET A 1 108 ? 9.999 -14.729 -23.711 1.00 70.94 108 MET A N 1
ATOM 859 C CA . MET A 1 108 ? 10.521 -14.476 -25.064 1.00 70.94 108 MET A CA 1
ATOM 860 C C . MET A 1 108 ? 11.406 -15.622 -25.599 1.00 70.94 108 MET A C 1
ATOM 862 O O . MET A 1 108 ? 12.064 -15.442 -26.624 1.00 70.94 108 MET A O 1
ATOM 866 N N . GLN A 1 109 ? 11.437 -16.768 -24.906 1.00 52.50 109 GLN A N 1
ATOM 867 C CA . GLN A 1 109 ? 12.004 -18.037 -25.389 1.00 52.50 109 GLN A CA 1
ATOM 868 C C . GLN A 1 109 ? 10.926 -18.884 -26.064 1.00 52.50 109 GLN A C 1
ATOM 870 O O . GLN A 1 109 ? 11.277 -19.565 -27.051 1.00 52.50 109 GLN A O 1
#

Mean predicted aligned error: 4.61 Å